Protein AF-B5VZ07-F1 (afdb_monomer)

Structure (mmCIF, N/CA/C/O backbone):
data_AF-B5VZ07-F1
#
_entry.id   AF-B5VZ07-F1
#
loop_
_atom_site.group_PDB
_atom_site.id
_atom_site.type_symbol
_atom_site.label_atom_id
_atom_site.label_alt_id
_atom_site.label_comp_id
_atom_site.label_asym_id
_atom_site.label_entity_id
_atom_site.label_seq_id
_atom_site.pdbx_PDB_ins_code
_atom_site.Cartn_x
_atom_site.Cartn_y
_atom_site.Cartn_z
_atom_site.occupancy
_atom_site.B_iso_or_equiv
_atom_site.auth_seq_id
_atom_site.auth_comp_id
_atom_site.auth_asym_id
_atom_site.auth_atom_id
_atom_site.pdbx_PDB_model_num
ATOM 1 N N . MET A 1 1 ? 18.061 -0.450 3.560 1.00 49.50 1 MET A N 1
ATOM 2 C CA . MET A 1 1 ? 17.497 -1.261 2.457 1.00 49.50 1 MET A CA 1
ATOM 3 C C . MET A 1 1 ? 15.976 -1.449 2.631 1.00 49.50 1 MET A C 1
ATOM 5 O O . MET A 1 1 ? 15.460 -2.517 2.356 1.00 49.50 1 MET A O 1
ATOM 9 N N . THR A 1 2 ? 15.242 -0.421 3.085 1.00 53.69 2 THR A N 1
ATOM 10 C CA . THR A 1 2 ? 13.837 -0.553 3.542 1.00 53.69 2 THR A CA 1
ATOM 11 C C . THR A 1 2 ? 12.856 0.437 2.906 1.00 53.69 2 THR A C 1
ATOM 13 O O . THR A 1 2 ? 11.656 0.211 2.986 1.00 53.69 2 THR A O 1
ATOM 16 N N . ASN A 1 3 ? 13.327 1.498 2.239 1.00 63.03 3 ASN A N 1
ATOM 17 C CA . ASN A 1 3 ? 12.429 2.557 1.763 1.00 63.03 3 ASN A CA 1
ATOM 18 C C . ASN A 1 3 ? 11.584 2.131 0.546 1.00 63.03 3 ASN A C 1
ATOM 20 O O . ASN A 1 3 ? 10.378 2.319 0.532 1.00 63.03 3 ASN A O 1
ATOM 24 N N . ALA A 1 4 ? 12.188 1.434 -0.423 1.00 65.19 4 ALA A N 1
ATOM 25 C CA . ALA A 1 4 ? 11.493 1.016 -1.646 1.00 65.19 4 ALA A CA 1
ATOM 26 C C . ALA A 1 4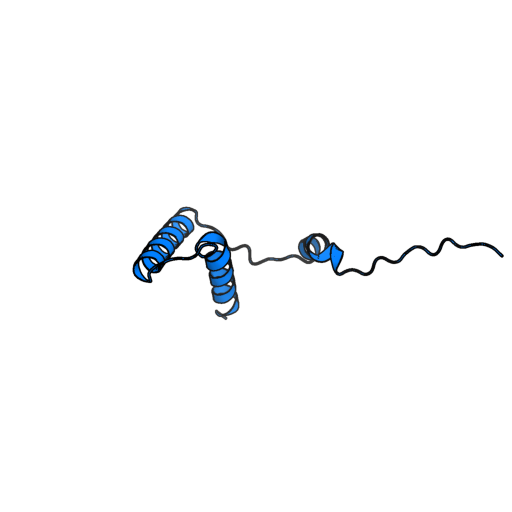 ? 10.319 0.047 -1.392 1.00 65.19 4 ALA A C 1
ATOM 28 O O . ALA A 1 4 ? 9.299 0.097 -2.079 1.00 65.19 4 ALA A O 1
ATOM 29 N N . ILE A 1 5 ? 10.444 -0.827 -0.387 1.00 73.75 5 ILE A N 1
ATOM 30 C CA . ILE A 1 5 ? 9.365 -1.743 0.004 1.00 73.75 5 ILE A CA 1
ATOM 31 C C . ILE A 1 5 ? 8.248 -0.949 0.685 1.00 73.75 5 ILE A C 1
ATOM 33 O O . ILE A 1 5 ? 7.098 -1.073 0.278 1.00 73.75 5 ILE A O 1
ATOM 37 N N . ALA A 1 6 ? 8.590 -0.073 1.638 1.00 73.69 6 ALA A N 1
ATOM 38 C CA . ALA A 1 6 ? 7.617 0.769 2.335 1.00 73.69 6 ALA A CA 1
ATOM 39 C C . ALA A 1 6 ? 6.821 1.674 1.372 1.00 73.69 6 ALA A C 1
ATOM 41 O O . ALA A 1 6 ? 5.599 1.763 1.472 1.00 73.69 6 ALA A O 1
ATOM 42 N N . GLU A 1 7 ? 7.487 2.288 0.392 1.00 77.25 7 GLU A N 1
ATOM 43 C CA . GLU A 1 7 ? 6.845 3.112 -0.642 1.00 77.25 7 GLU A CA 1
ATOM 44 C C . GLU A 1 7 ? 5.891 2.293 -1.527 1.00 77.25 7 GLU A C 1
ATOM 46 O O . GLU A 1 7 ? 4.784 2.735 -1.847 1.00 77.25 7 GLU A O 1
ATOM 51 N N . THR A 1 8 ? 6.284 1.067 -1.883 1.00 78.94 8 THR A N 1
ATOM 52 C CA . THR A 1 8 ? 5.443 0.163 -2.680 1.00 78.94 8 THR A CA 1
ATOM 53 C C . THR A 1 8 ? 4.199 -0.254 -1.900 1.00 78.94 8 THR A C 1
ATOM 55 O O . THR A 1 8 ? 3.088 -0.210 -2.431 1.00 78.94 8 THR A O 1
ATOM 58 N N . GLU A 1 9 ? 4.352 -0.616 -0.626 1.00 77.25 9 GLU A N 1
ATOM 59 C CA . GLU A 1 9 ? 3.221 -0.974 0.232 1.00 77.25 9 GLU A CA 1
ATOM 60 C C . GLU A 1 9 ? 2.263 0.200 0.441 1.00 77.25 9 GLU A C 1
ATOM 62 O O . GLU A 1 9 ? 1.048 0.008 0.356 1.00 77.25 9 GLU A O 1
ATOM 67 N N . LEU A 1 10 ? 2.789 1.417 0.601 1.00 82.06 10 LEU A N 1
ATOM 68 C CA . LEU A 1 10 ? 1.982 2.631 0.715 1.00 82.06 10 LEU A CA 1
ATOM 69 C C . LEU A 1 10 ? 1.187 2.925 -0.567 1.00 82.06 10 LEU A C 1
ATOM 71 O O . LEU A 1 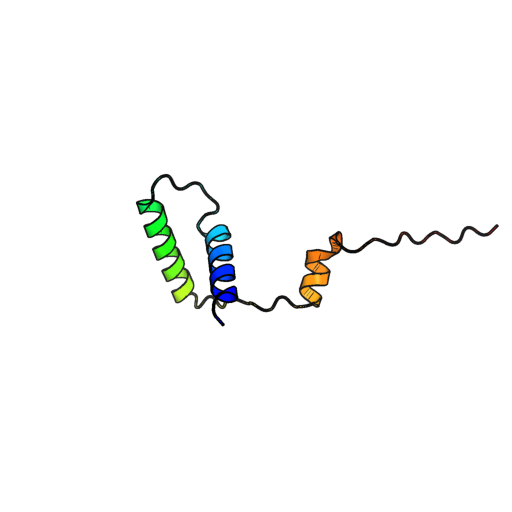10 ? 0.021 3.322 -0.494 1.00 82.06 10 LEU A O 1
ATOM 75 N N . SER A 1 11 ? 1.779 2.702 -1.743 1.00 81.50 11 SER A N 1
ATOM 76 C CA . SER A 1 11 ? 1.087 2.855 -3.030 1.00 81.50 11 SER A CA 1
ATOM 77 C C . SER A 1 11 ? -0.060 1.849 -3.178 1.00 81.50 11 SER A C 1
ATOM 79 O O . SER A 1 11 ? -1.173 2.226 -3.556 1.00 81.50 11 SER A O 1
ATOM 81 N N . VAL A 1 12 ? 0.162 0.583 -2.804 1.00 80.75 12 VAL A N 1
ATOM 82 C CA . VAL A 1 12 ? -0.891 -0.445 -2.853 1.00 80.75 12 VAL A CA 1
ATOM 83 C C . VAL A 1 12 ? -1.999 -0.149 -1.839 1.00 80.75 12 VAL A C 1
ATOM 85 O O . VAL A 1 12 ? -3.174 -0.219 -2.204 1.00 80.75 12 VAL A O 1
ATOM 88 N N . LEU A 1 13 ? -1.655 0.252 -0.610 1.00 84.69 13 LEU A N 1
ATOM 89 C CA . LEU A 1 13 ? -2.628 0.699 0.391 1.00 84.69 13 LEU A CA 1
ATOM 90 C C . LEU A 1 13 ? -3.466 1.865 -0.150 1.00 84.69 13 LEU A C 1
ATOM 92 O O . LEU A 1 13 ? -4.692 1.866 -0.036 1.00 84.69 13 LEU A O 1
ATOM 96 N N . SER A 1 14 ? -2.820 2.828 -0.807 1.00 83.12 14 SER A N 1
ATOM 97 C CA . SER A 1 14 ? -3.501 3.990 -1.379 1.00 83.12 14 SER A CA 1
ATOM 98 C C . SER A 1 14 ? -4.497 3.601 -2.475 1.00 83.12 14 SER A C 1
ATOM 100 O O . SER A 1 14 ? -5.615 4.110 -2.511 1.00 83.12 14 SER A O 1
ATOM 102 N N . GLN A 1 15 ? -4.127 2.660 -3.345 1.00 81.88 15 GLN A N 1
ATOM 103 C CA . GLN A 1 15 ? -4.975 2.216 -4.453 1.00 81.88 15 GLN A CA 1
ATOM 104 C C . GLN A 1 15 ? -6.105 1.270 -4.025 1.00 81.88 15 GLN A C 1
ATOM 106 O O . GLN A 1 15 ? -7.184 1.316 -4.617 1.00 81.88 15 GLN A O 1
ATOM 111 N N . GLN A 1 16 ? -5.865 0.408 -3.035 1.00 79.69 16 GLN A N 1
ATOM 112 C CA . GLN A 1 16 ? -6.816 -0.627 -2.618 1.00 79.69 16 GLN A CA 1
ATOM 113 C C . GLN A 1 16 ? -7.713 -0.178 -1.463 1.00 79.69 16 GLN A C 1
ATOM 115 O O . GLN A 1 16 ? -8.911 -0.444 -1.486 1.00 79.69 16 GLN A O 1
ATOM 120 N N . CYS A 1 17 ? -7.153 0.523 -0.477 1.00 80.75 17 CYS A N 1
ATOM 121 C CA . CYS A 1 17 ? -7.857 0.906 0.745 1.00 80.75 17 CYS A CA 1
ATOM 122 C C . CYS A 1 17 ? -8.296 2.380 0.728 1.00 80.75 17 CYS A C 1
ATOM 124 O O . CYS A 1 17 ? -9.388 2.706 1.196 1.00 80.75 17 CYS A O 1
ATOM 126 N N . LEU A 1 18 ? -7.477 3.281 0.168 1.00 84.25 18 LEU A N 1
ATOM 127 C CA . LEU A 1 18 ? -7.675 4.738 0.289 1.00 84.25 18 LEU A CA 1
ATOM 128 C C . LEU A 1 18 ? -8.184 5.423 -0.986 1.00 84.25 18 LEU A C 1
ATOM 130 O O . LEU A 1 18 ? -8.221 6.649 -1.058 1.00 84.25 18 LEU A O 1
ATOM 134 N N . LYS A 1 19 ? -8.653 4.663 -1.983 1.00 84.00 19 LYS A N 1
ATOM 135 C CA . LYS A 1 19 ? -9.215 5.216 -3.233 1.00 84.00 19 LYS A CA 1
ATOM 136 C C . LYS A 1 19 ? -10.519 6.012 -3.025 1.00 84.00 19 LYS A C 1
ATOM 138 O O . LYS A 1 19 ? -11.045 6.610 -3.961 1.00 84.00 19 LYS A O 1
ATOM 143 N N . ARG A 1 20 ? -11.055 6.024 -1.803 1.00 80.81 20 ARG A N 1
ATOM 144 C CA . ARG A 1 20 ? -12.290 6.708 -1.404 1.00 80.81 20 ARG A CA 1
ATOM 145 C C . ARG A 1 20 ? -12.028 7.697 -0.274 1.00 80.81 20 ARG A C 1
ATOM 147 O O . ARG A 1 20 ? -11.132 7.500 0.542 1.00 80.81 20 ARG A O 1
ATOM 154 N N . ARG A 1 21 ? -12.862 8.736 -0.186 1.00 79.94 21 ARG A N 1
ATOM 155 C CA . ARG A 1 21 ? -12.820 9.680 0.934 1.00 79.94 21 ARG A CA 1
ATOM 156 C C . ARG A 1 21 ? -13.270 8.978 2.216 1.00 79.94 21 ARG A C 1
ATOM 158 O O . ARG A 1 21 ? -14.348 8.389 2.259 1.00 79.94 21 ARG A O 1
ATOM 165 N N . LEU A 1 22 ? -12.447 9.071 3.253 1.00 83.44 22 LEU A N 1
ATOM 166 C CA . LEU A 1 22 ? -12.761 8.618 4.604 1.00 83.44 22 LEU A CA 1
ATOM 167 C C . LEU A 1 22 ? -13.040 9.849 5.468 1.00 83.44 22 LEU A C 1
ATOM 169 O O . LEU A 1 22 ? -12.323 10.844 5.407 1.00 83.44 22 LEU A O 1
ATOM 173 N N . GLU A 1 23 ? -14.136 9.803 6.217 1.00 82.56 23 GLU A N 1
ATOM 174 C CA . GLU A 1 23 ? -14.681 10.960 6.941 1.00 82.56 23 GLU A CA 1
ATOM 175 C C . GLU A 1 23 ? -13.999 11.197 8.294 1.00 82.56 23 GLU A C 1
ATOM 177 O O . GLU A 1 23 ? -14.090 12.292 8.839 1.00 82.56 23 GLU A O 1
ATOM 182 N N . SER A 1 24 ? -13.323 10.179 8.839 1.00 86.38 24 SER A N 1
ATOM 183 C CA . SER A 1 24 ? -12.652 10.243 10.137 1.00 86.38 24 SER A CA 1
ATOM 184 C C . SER A 1 24 ? -11.392 9.378 10.178 1.00 86.38 24 SER A C 1
ATOM 186 O O . SER A 1 24 ? -11.284 8.369 9.474 1.00 86.38 24 SER A O 1
ATOM 188 N N . ALA A 1 25 ? -10.454 9.760 11.049 1.00 85.50 25 ALA A N 1
ATOM 189 C CA . ALA A 1 25 ? -9.235 8.996 11.312 1.00 85.50 25 ALA A CA 1
ATOM 190 C C . ALA A 1 25 ? -9.540 7.598 11.886 1.00 85.50 25 ALA A C 1
ATOM 192 O O . ALA A 1 25 ? -8.910 6.619 11.512 1.00 85.50 25 ALA A O 1
ATOM 193 N N . GLU A 1 26 ? -10.584 7.465 12.702 1.00 87.56 26 GLU A N 1
ATOM 194 C CA . GLU A 1 26 ? -11.005 6.176 13.272 1.00 87.56 26 GLU A CA 1
ATOM 195 C C . GLU A 1 26 ? -11.536 5.192 12.219 1.00 87.56 26 GLU A C 1
ATOM 197 O O . GLU A 1 26 ? -11.414 3.97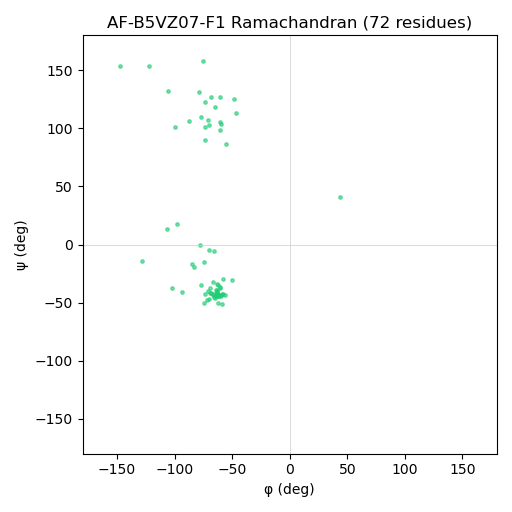6 12.383 1.00 87.56 26 GLU A O 1
ATOM 202 N N . LYS A 1 27 ? -12.175 5.696 11.149 1.00 84.31 27 LYS A N 1
ATOM 203 C CA . LYS A 1 27 ? -12.565 4.867 9.997 1.00 84.31 27 LYS A CA 1
ATOM 204 C C . LYS A 1 27 ? -11.326 4.462 9.201 1.00 84.31 27 LYS A C 1
ATOM 206 O O . LYS A 1 27 ? -11.240 3.317 8.778 1.00 84.31 27 LYS A O 1
ATOM 211 N N . LEU A 1 28 ? -10.370 5.377 9.032 1.00 86.81 28 LEU A N 1
ATOM 212 C CA . LEU A 1 28 ? -9.098 5.096 8.369 1.00 86.81 28 LEU A CA 1
ATOM 213 C C . LEU A 1 28 ? -8.326 3.975 9.075 1.00 86.81 28 LEU A C 1
ATOM 215 O O . LEU A 1 28 ? -7.965 3.001 8.427 1.00 86.81 28 LEU A O 1
ATOM 219 N N . GLU A 1 29 ? -8.129 4.068 10.390 1.00 88.31 29 GLU A N 1
ATOM 220 C CA . GLU A 1 29 ? -7.400 3.049 11.155 1.00 88.31 29 GLU A CA 1
ATOM 221 C C . GLU A 1 29 ? -8.053 1.668 11.054 1.00 88.31 29 GLU A C 1
ATOM 223 O O . GLU A 1 29 ? -7.367 0.678 10.804 1.00 88.31 29 GLU A O 1
ATOM 228 N N . ARG A 1 30 ? -9.383 1.593 11.182 1.00 87.75 30 ARG A N 1
ATOM 229 C CA . ARG A 1 30 ? -10.116 0.322 11.075 1.00 87.75 30 ARG A CA 1
ATOM 230 C C . ARG A 1 30 ? -9.944 -0.342 9.713 1.00 87.75 30 ARG A C 1
ATOM 232 O O . ARG A 1 30 ? -9.723 -1.548 9.649 1.00 87.75 30 ARG A O 1
ATOM 239 N N . GLU A 1 31 ? -10.031 0.435 8.641 1.00 87.62 31 GLU A N 1
ATOM 240 C CA . GLU A 1 31 ? -9.878 -0.068 7.273 1.00 87.62 31 GLU A CA 1
ATOM 241 C C . GLU A 1 31 ? -8.440 -0.508 6.995 1.00 87.62 31 GLU A C 1
ATOM 243 O O . GLU A 1 31 ? -8.231 -1.577 6.430 1.00 87.62 31 GLU A O 1
ATOM 248 N N . VAL A 1 32 ? -7.446 0.259 7.457 1.00 87.44 32 VAL A N 1
ATOM 249 C CA . VAL A 1 32 ? -6.025 -0.099 7.323 1.00 87.44 32 VAL A CA 1
ATOM 250 C C . VAL A 1 32 ? -5.720 -1.399 8.071 1.00 87.44 32 VAL A C 1
ATOM 252 O O . VAL A 1 32 ? -5.051 -2.271 7.521 1.00 87.44 32 VAL A O 1
ATOM 255 N N . VAL A 1 33 ? -6.235 -1.568 9.294 1.00 88.06 33 VAL A N 1
ATOM 256 C CA . VAL A 1 33 ? -6.053 -2.799 10.082 1.00 88.06 33 VAL A CA 1
ATOM 257 C C . VAL A 1 33 ? -6.726 -3.994 9.406 1.00 88.06 33 VAL A C 1
ATOM 259 O O . VAL A 1 33 ? -6.100 -5.047 9.285 1.00 88.06 33 VAL A O 1
ATOM 262 N N . ALA A 1 34 ? -7.964 -3.835 8.932 1.00 88.44 34 ALA A N 1
ATOM 263 C CA . ALA A 1 34 ? -8.678 -4.893 8.219 1.00 88.44 34 ALA A CA 1
ATOM 264 C C . ALA A 1 34 ? -7.955 -5.287 6.919 1.00 88.44 34 ALA A C 1
ATOM 266 O O . ALA A 1 34 ? -7.741 -6.470 6.661 1.00 88.44 34 ALA A O 1
ATOM 267 N N . TRP A 1 35 ? -7.496 -4.301 6.145 1.00 87.06 35 TRP A N 1
ATOM 268 C CA . TRP A 1 35 ? -6.729 -4.522 4.920 1.00 87.06 35 TRP A CA 1
ATOM 269 C C . TRP A 1 35 ? -5.389 -5.217 5.198 1.00 87.06 35 TRP A C 1
ATOM 271 O O . TRP A 1 35 ? -5.018 -6.152 4.490 1.00 87.06 35 TRP A O 1
ATOM 281 N N . GLN A 1 36 ? -4.675 -4.818 6.257 1.00 85.56 36 GLN A N 1
ATOM 282 C CA . GLN A 1 36 ? -3.432 -5.466 6.680 1.00 85.56 36 GLN A CA 1
ATOM 283 C C . GLN A 1 36 ? -3.674 -6.936 7.054 1.00 85.56 36 GLN A C 1
ATOM 285 O O . GLN A 1 36 ? -2.900 -7.802 6.648 1.00 85.56 36 GLN A O 1
ATOM 290 N N . GLN A 1 37 ? -4.741 -7.228 7.807 1.00 85.69 37 GLN A N 1
ATOM 291 C CA . GLN A 1 37 ? -5.113 -8.594 8.192 1.00 85.69 37 GLN A CA 1
ATOM 292 C C . GLN A 1 37 ? -5.445 -9.450 6.969 1.00 85.69 37 GLN A C 1
ATOM 294 O O . GLN A 1 37 ? -4.838 -10.503 6.787 1.00 85.69 37 GLN A O 1
ATOM 299 N N . GLU A 1 38 ? -6.314 -8.963 6.084 1.00 85.19 38 GLU A N 1
ATOM 300 C CA . GLU A 1 38 ? -6.689 -9.658 4.849 1.00 85.19 38 GLU A CA 1
ATOM 301 C C . GLU A 1 38 ? -5.460 -9.952 3.973 1.00 85.19 38 GLU A C 1
ATOM 303 O O . GLU A 1 38 ? -5.302 -11.043 3.419 1.00 85.19 38 GLU A O 1
ATOM 308 N N . ARG A 1 39 ? -4.549 -8.985 3.860 1.00 80.94 39 ARG A N 1
ATOM 309 C CA . ARG A 1 39 ? -3.328 -9.113 3.063 1.00 80.94 39 ARG A CA 1
ATOM 310 C C . ARG A 1 39 ? -2.333 -10.104 3.678 1.00 80.94 39 ARG A C 1
ATOM 312 O O . ARG A 1 39 ? -1.705 -10.869 2.939 1.00 80.94 39 ARG A O 1
ATOM 319 N N . ASN A 1 40 ? -2.230 -10.127 5.008 1.00 82.44 40 ASN A N 1
ATOM 320 C CA . ASN A 1 40 ? -1.431 -11.100 5.752 1.00 82.44 40 ASN A CA 1
ATOM 321 C C . ASN A 1 40 ? -2.003 -12.522 5.611 1.00 82.44 40 ASN A C 1
ATOM 323 O O . ASN A 1 40 ? -1.244 -13.462 5.369 1.00 82.44 40 ASN A O 1
ATOM 327 N N . GLU A 1 41 ? -3.327 -12.685 5.693 1.00 83.25 41 GLU A N 1
ATOM 328 C CA . GLU A 1 41 ? -4.017 -13.970 5.499 1.00 83.25 41 GLU A CA 1
ATOM 329 C C . GLU A 1 41 ? -3.844 -14.503 4.076 1.00 83.25 41 GLU A C 1
ATOM 331 O O . GLU A 1 41 ? -3.525 -15.676 3.874 1.00 83.25 41 GLU A O 1
ATOM 336 N N . LYS A 1 42 ? -3.965 -13.623 3.078 1.00 80.00 42 LYS A N 1
ATOM 337 C CA . LYS A 1 42 ? -3.748 -13.958 1.665 1.00 80.00 42 LYS A CA 1
ATOM 338 C C . LYS A 1 42 ? -2.284 -14.228 1.321 1.00 80.00 42 LYS A C 1
ATOM 340 O O . LYS A 1 42 ? -2.003 -14.575 0.175 1.00 80.00 42 LYS A O 1
ATOM 345 N N . ARG A 1 43 ? -1.354 -14.051 2.275 1.00 74.25 43 ARG A N 1
ATOM 346 C CA . ARG A 1 43 ? 0.102 -14.075 2.048 1.00 74.25 43 ARG A CA 1
ATOM 347 C C . ARG A 1 43 ? 0.468 -13.288 0.795 1.00 74.25 43 ARG A C 1
ATOM 349 O O . ARG A 1 43 ? 1.259 -13.764 -0.019 1.00 74.25 43 ARG A O 1
ATOM 356 N N . ALA A 1 44 ? -0.179 -12.138 0.600 1.00 66.56 44 ALA A N 1
ATOM 357 C CA . ALA A 1 44 ? -0.092 -11.411 -0.653 1.00 66.56 44 ALA A CA 1
ATOM 358 C C . ALA A 1 44 ? 1.370 -11.026 -0.892 1.00 66.56 44 ALA A C 1
ATOM 360 O O . ALA A 1 44 ? 1.919 -10.152 -0.221 1.00 66.56 44 ALA A O 1
ATOM 361 N N . GLN A 1 45 ? 2.019 -11.728 -1.819 1.00 63.91 45 GLN A N 1
ATOM 362 C CA . GLN A 1 45 ? 3.399 -11.456 -2.168 1.00 63.91 45 GLN A CA 1
ATOM 363 C C . GLN A 1 45 ? 3.426 -10.166 -2.975 1.00 63.91 45 GLN A C 1
ATOM 365 O O . GLN A 1 45 ? 2.768 -10.043 -4.010 1.00 63.91 45 GLN A O 1
ATOM 370 N N . VAL A 1 46 ? 4.185 -9.187 -2.492 1.00 62.12 46 VAL A N 1
ATOM 371 C CA . VAL A 1 46 ? 4.488 -7.993 -3.274 1.00 62.12 46 VAL A CA 1
ATOM 372 C C . VAL A 1 46 ? 5.427 -8.424 -4.389 1.00 62.12 46 VAL A C 1
ATOM 374 O O . VAL A 1 46 ? 6.607 -8.661 -4.156 1.00 62.12 46 VAL A O 1
ATOM 377 N N . SER A 1 47 ? 4.904 -8.556 -5.607 1.00 62.28 47 SER A N 1
ATOM 378 C CA . SER A 1 47 ? 5.753 -8.741 -6.782 1.00 62.28 47 SER A CA 1
ATOM 379 C C . SER A 1 47 ? 6.422 -7.408 -7.112 1.00 62.28 47 SER A C 1
ATOM 381 O O . SER A 1 47 ? 5.874 -6.577 -7.829 1.00 62.28 47 SER A O 1
ATOM 383 N N . TRP A 1 48 ? 7.601 -7.180 -6.536 1.00 64.44 48 TRP A N 1
ATOM 384 C CA . TRP A 1 48 ? 8.453 -6.008 -6.783 1.00 64.44 48 TRP A CA 1
ATOM 385 C C . TRP A 1 48 ? 9.243 -6.099 -8.096 1.00 64.44 48 TRP A C 1
ATOM 387 O O . TRP A 1 48 ? 10.012 -5.197 -8.421 1.00 64.44 48 TRP A O 1
ATOM 397 N N . GLN A 1 49 ? 9.091 -7.187 -8.855 1.00 64.75 49 GLN A N 1
ATOM 398 C CA . GLN A 1 49 ? 9.725 -7.323 -10.159 1.00 64.75 49 GLN A CA 1
ATOM 399 C C . GLN A 1 49 ? 8.823 -6.721 -11.234 1.00 64.75 49 GLN A C 1
ATOM 401 O O . GLN A 1 49 ? 7.808 -7.301 -11.606 1.00 64.75 49 GLN A O 1
ATOM 406 N N . PHE A 1 50 ? 9.218 -5.550 -11.726 1.00 71.62 50 PHE A N 1
ATOM 407 C CA . PHE A 1 50 ? 8.711 -4.977 -12.966 1.00 71.62 50 PHE A CA 1
ATOM 408 C C . PHE A 1 50 ? 9.747 -5.263 -14.049 1.00 71.62 50 PHE A C 1
ATOM 410 O O . PHE A 1 50 ? 10.823 -4.658 -14.066 1.00 71.62 50 PHE A O 1
ATOM 417 N N . THR A 1 51 ? 9.487 -6.268 -14.882 1.00 79.19 51 THR A N 1
ATOM 418 C CA . THR A 1 51 ? 10.473 -6.689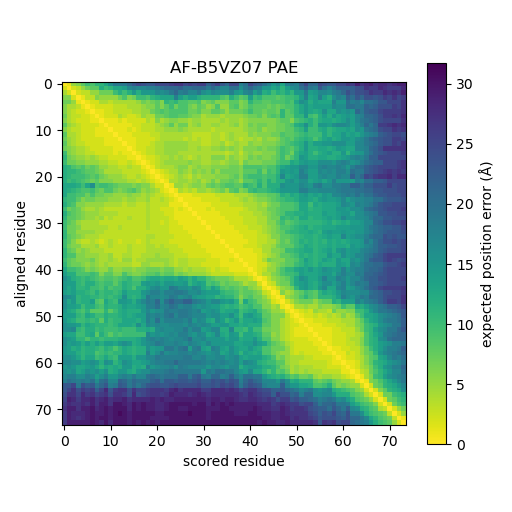 -15.878 1.00 79.19 51 THR A CA 1
ATOM 419 C C . THR A 1 51 ? 10.521 -5.698 -17.039 1.00 79.19 51 THR A C 1
ATOM 421 O O . THR A 1 51 ? 9.574 -4.954 -17.297 1.00 79.19 51 THR A O 1
ATOM 424 N N . THR A 1 52 ? 11.632 -5.682 -17.778 1.00 78.81 52 THR A N 1
ATOM 425 C CA . THR A 1 52 ? 11.740 -4.872 -19.001 1.00 78.81 52 THR A CA 1
ATOM 426 C C . THR A 1 52 ? 10.664 -5.242 -20.027 1.00 78.81 52 THR A C 1
ATOM 428 O O . THR A 1 52 ? 10.227 -4.380 -20.786 1.00 78.81 52 THR A O 1
ATOM 431 N N . GLU A 1 53 ? 10.208 -6.495 -20.033 1.00 83.06 53 GLU A N 1
ATOM 432 C CA . GLU A 1 53 ? 9.134 -6.958 -20.911 1.00 83.06 53 GLU A CA 1
ATOM 433 C C . GLU A 1 53 ? 7.778 -6.364 -20.498 1.00 83.06 53 GLU A C 1
ATOM 435 O O . GLU A 1 53 ? 7.087 -5.761 -21.323 1.00 83.06 53 GLU A O 1
ATOM 440 N N . ASP A 1 54 ? 7.451 -6.399 -19.200 1.00 80.94 54 ASP A N 1
ATOM 441 C CA . ASP A 1 54 ? 6.237 -5.767 -18.658 1.00 80.94 54 ASP A CA 1
ATOM 442 C C . ASP A 1 54 ? 6.232 -4.250 -18.899 1.00 80.94 54 ASP A C 1
ATOM 444 O O . ASP A 1 54 ? 5.193 -3.652 -19.215 1.00 80.94 54 ASP A O 1
ATOM 448 N N . ALA A 1 55 ? 7.409 -3.622 -18.807 1.00 83.25 55 ALA A N 1
ATOM 449 C CA . ALA A 1 55 ? 7.603 -2.209 -19.104 1.00 83.25 55 ALA A CA 1
ATOM 450 C C . ALA A 1 55 ? 7.311 -1.888 -20.573 1.00 83.25 55 ALA A C 1
ATOM 452 O O . ALA A 1 55 ? 6.610 -0.915 -20.848 1.00 83.25 55 ALA A O 1
ATOM 453 N N . ARG A 1 56 ? 7.785 -2.709 -21.521 1.00 83.44 56 ARG A N 1
ATOM 454 C CA . ARG A 1 56 ? 7.531 -2.511 -22.959 1.00 83.44 56 ARG A CA 1
ATOM 455 C C . ARG A 1 56 ? 6.042 -2.542 -23.291 1.00 83.44 56 ARG A C 1
ATOM 457 O O . ARG A 1 56 ? 5.591 -1.751 -24.117 1.00 83.44 56 ARG A O 1
ATOM 464 N N . VAL A 1 57 ? 5.276 -3.410 -22.633 1.00 84.38 57 VAL A N 1
ATOM 465 C CA . VAL A 1 57 ? 3.823 -3.513 -22.836 1.00 84.38 57 VAL A CA 1
ATOM 466 C C . VAL A 1 57 ? 3.087 -2.346 -22.176 1.00 84.38 57 VAL A C 1
ATOM 468 O O . VAL A 1 57 ? 2.283 -1.671 -22.825 1.00 84.38 57 VAL A O 1
ATOM 471 N N . THR A 1 58 ? 3.379 -2.078 -20.903 1.00 82.31 58 THR A N 1
ATOM 472 C CA . THR A 1 58 ? 2.676 -1.066 -20.096 1.00 82.31 58 THR A CA 1
ATOM 473 C C . THR A 1 58 ? 2.984 0.354 -20.573 1.00 82.31 58 THR A C 1
ATOM 475 O O . THR A 1 58 ? 2.084 1.182 -20.701 1.00 82.31 58 THR A O 1
ATOM 478 N N . LEU A 1 59 ? 4.247 0.626 -20.908 1.00 86.19 59 LEU A N 1
ATOM 479 C CA . LEU A 1 59 ? 4.745 1.935 -21.333 1.00 86.19 59 LEU A CA 1
ATOM 480 C C . LEU A 1 59 ? 4.838 2.065 -22.854 1.00 86.19 59 LEU A C 1
ATOM 482 O O . LEU A 1 59 ? 5.495 2.975 -23.356 1.00 86.19 59 LEU A O 1
ATOM 486 N N . ARG A 1 60 ? 4.151 1.199 -23.610 1.00 83.31 60 ARG A N 1
ATOM 487 C CA . ARG A 1 60 ? 4.156 1.223 -25.083 1.00 83.31 60 ARG A CA 1
ATOM 488 C C . ARG A 1 60 ? 3.863 2.610 -25.671 1.00 83.31 60 ARG A C 1
ATOM 490 O O . ARG A 1 60 ? 4.334 2.939 -26.750 1.00 83.31 60 ARG A O 1
ATOM 497 N N . HIS A 1 61 ? 3.070 3.419 -24.964 1.00 81.81 61 HIS A N 1
ATOM 498 C CA . HIS A 1 61 ? 2.672 4.763 -25.382 1.00 81.81 61 HIS A CA 1
ATOM 499 C C . HIS A 1 61 ? 3.790 5.813 -25.248 1.00 81.81 61 HIS A C 1
ATOM 501 O O . HIS A 1 61 ? 3.643 6.906 -25.782 1.00 81.81 61 HIS A O 1
ATOM 507 N N . LEU A 1 62 ? 4.867 5.515 -24.513 1.00 84.50 62 LEU A N 1
ATOM 508 C CA . LEU A 1 62 ? 6.044 6.380 -24.390 1.00 84.50 62 LEU A CA 1
ATOM 509 C C . LEU A 1 62 ? 7.037 6.174 -25.538 1.00 84.50 62 LEU A C 1
ATOM 511 O O . LEU A 1 62 ? 7.909 7.016 -25.739 1.00 84.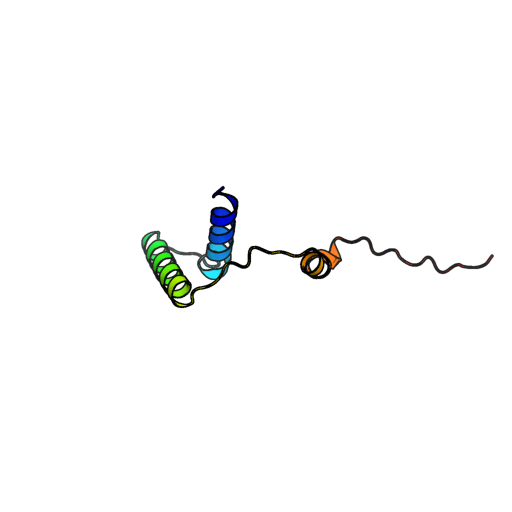50 62 LEU A O 1
ATOM 515 N N . TYR A 1 63 ? 6.926 5.073 -26.287 1.00 82.69 63 TYR A N 1
ATOM 516 C CA . TYR A 1 63 ? 7.809 4.830 -27.418 1.00 82.69 63 TYR A CA 1
ATOM 517 C C . TYR A 1 63 ? 7.363 5.660 -28.628 1.00 82.69 63 TYR A C 1
ATOM 519 O O . TYR A 1 63 ? 6.180 5.630 -28.988 1.00 82.69 63 TYR A O 1
ATOM 527 N N . PRO A 1 64 ? 8.290 6.385 -29.280 1.00 81.62 64 PRO A N 1
ATOM 528 C CA . PRO A 1 64 ? 7.981 7.092 -30.510 1.00 81.62 64 PRO A CA 1
ATOM 529 C C . PRO A 1 64 ? 7.540 6.084 -31.575 1.00 81.62 64 PRO A C 1
ATOM 531 O O . PRO A 1 64 ? 8.226 5.095 -31.839 1.00 81.62 64 PRO A O 1
ATOM 534 N N . ARG A 1 65 ? 6.375 6.326 -32.182 1.00 77.75 65 ARG A N 1
ATOM 535 C CA . ARG A 1 65 ? 5.962 5.603 -33.3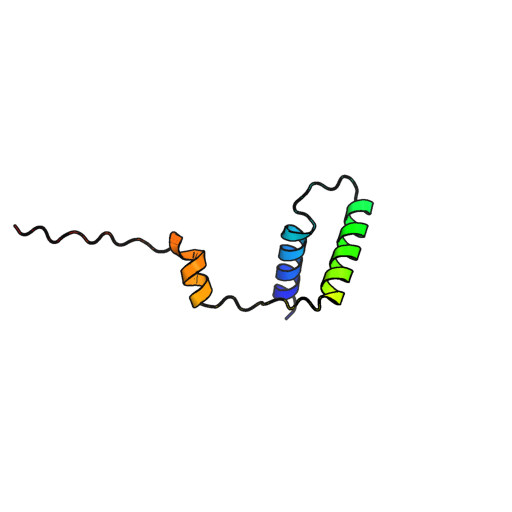86 1.00 77.75 65 ARG A CA 1
ATOM 536 C C . ARG A 1 65 ? 6.733 6.202 -34.548 1.00 77.75 65 ARG A C 1
ATOM 538 O O . ARG A 1 65 ? 6.488 7.343 -34.922 1.00 77.75 65 ARG A O 1
ATOM 545 N N . PHE A 1 66 ? 7.674 5.444 -35.088 1.00 74.62 66 PHE A N 1
ATOM 546 C CA . PHE A 1 66 ? 8.261 5.781 -36.373 1.00 74.62 66 PHE A CA 1
ATOM 547 C C . PHE A 1 66 ? 7.186 5.508 -37.430 1.00 74.62 66 PHE A C 1
ATOM 549 O O . PHE A 1 66 ? 6.826 4.354 -37.655 1.00 74.62 66 PHE A O 1
ATOM 556 N N . GLU A 1 67 ? 6.602 6.560 -38.006 1.00 63.31 67 GLU A N 1
ATOM 557 C CA . GLU A 1 67 ? 5.841 6.416 -39.246 1.00 63.31 67 GLU A CA 1
ATOM 558 C C . GLU A 1 67 ? 6.840 5.982 -40.319 1.00 63.31 67 GLU A C 1
ATOM 560 O O . GLU A 1 67 ? 7.824 6.680 -40.574 1.00 63.31 67 GLU A O 1
ATOM 565 N N . GLU A 1 68 ? 6.636 4.799 -40.903 1.00 61.03 68 GLU A N 1
ATOM 566 C CA . GLU A 1 68 ? 7.346 4.426 -42.119 1.00 61.03 68 GLU A CA 1
ATOM 567 C C . GLU A 1 68 ? 6.981 5.467 -43.173 1.00 61.03 68 GLU A C 1
ATOM 569 O O . GLU A 1 68 ? 5.873 5.472 -43.712 1.00 61.03 68 GLU A O 1
ATOM 574 N N . VAL A 1 69 ? 7.908 6.390 -43.437 1.00 61.88 69 VAL A N 1
ATOM 575 C CA . VAL A 1 69 ? 7.842 7.242 -44.615 1.00 61.88 69 VAL A CA 1
ATOM 576 C C . VAL A 1 69 ? 7.894 6.280 -45.788 1.00 61.88 69 VAL A C 1
ATOM 578 O O . VAL A 1 69 ? 8.963 5.785 -46.145 1.00 61.88 69 VAL A O 1
ATOM 581 N N . SER A 1 70 ? 6.718 5.969 -46.338 1.00 54.62 70 SER A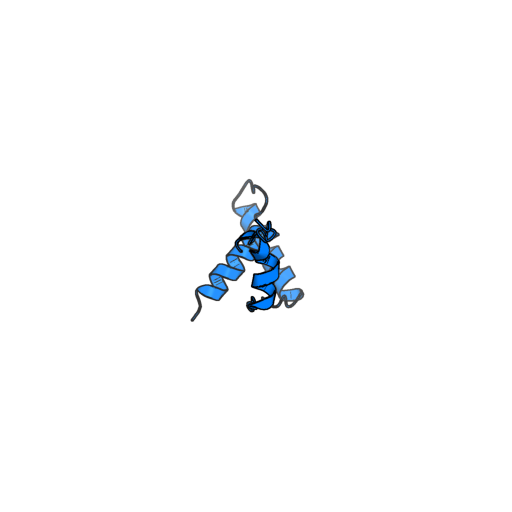 N 1
ATOM 582 C CA . SER A 1 70 ? 6.570 5.246 -47.590 1.00 54.62 70 SER A CA 1
ATOM 583 C C . SER A 1 70 ? 7.534 5.891 -48.569 1.00 54.62 70 SER A C 1
ATOM 585 O O . SER A 1 70 ? 7.379 7.074 -48.892 1.00 54.62 70 SER A O 1
ATOM 587 N N . SER A 1 71 ? 8.551 5.132 -48.965 1.00 54.06 71 SER A N 1
ATOM 588 C CA . SER A 1 71 ? 9.522 5.481 -49.987 1.00 54.06 71 SER A CA 1
ATOM 589 C C . SER A 1 71 ? 8.765 5.816 -51.265 1.00 54.06 71 SER A C 1
ATOM 591 O O . SER A 1 71 ? 8.490 4.950 -52.093 1.00 54.06 71 SER A O 1
ATOM 593 N N . SER A 1 72 ? 8.360 7.076 -51.378 1.00 46.66 72 SER A N 1
ATOM 594 C CA . SER A 1 72 ? 7.812 7.650 -52.589 1.00 46.66 72 SER A CA 1
ATOM 595 C C . SER A 1 72 ?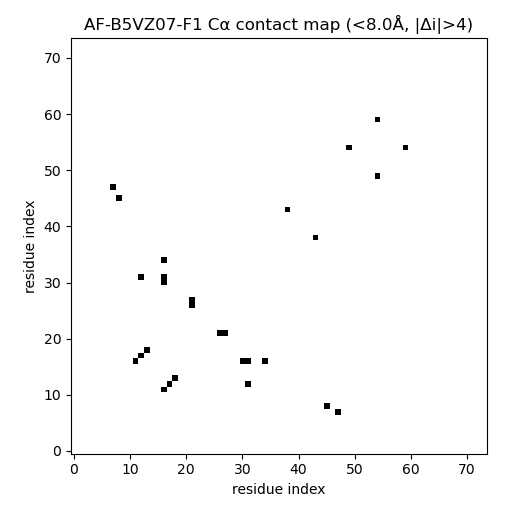 9.000 7.831 -53.509 1.00 46.66 72 SER A C 1
ATOM 597 O O . SER A 1 72 ? 9.815 8.731 -53.320 1.00 46.66 72 SER A O 1
ATOM 599 N N . SER A 1 73 ? 9.132 6.896 -54.445 1.00 46.81 73 SER A N 1
ATOM 600 C CA . SER A 1 73 ? 9.956 7.063 -55.629 1.00 46.81 73 SER A CA 1
ATOM 601 C C . SER A 1 73 ? 9.647 8.413 -56.273 1.00 46.81 73 SER A C 1
ATOM 603 O O . SER A 1 73 ? 8.491 8.693 -56.589 1.00 46.81 73 SER A O 1
ATOM 605 N N . ASN A 1 74 ? 10.683 9.220 -56.472 1.00 45.03 74 ASN A N 1
ATOM 606 C CA . ASN A 1 74 ? 10.771 10.172 -57.570 1.00 45.03 74 ASN A CA 1
ATOM 607 C C . ASN A 1 74 ? 12.239 10.329 -57.955 1.00 45.03 74 ASN A C 1
ATOM 609 O O . ASN A 1 74 ? 13.063 10.481 -57.024 1.00 45.03 74 ASN A O 1
#

pLDDT: mean 76.5, std 11.44, range [45.03, 88.44]

Organism: NCBI:txid513049

Solvent-accessible surface area (backbone atoms only — not comparable to full-atom values): 4844 Å² total; per-residue (Å²): 145,58,64,73,60,55,53,51,53,52,52,50,45,42,66,75,72,51,72,58,93,71,95,45,70,70,59,48,53,53,51,52,52,51,51,51,50,53,40,59,73,65,59,63,73,81,78,82,77,78,47,73,67,57,43,52,66,75,48,48,84,75,53,84,79,78,75,78,76,72,83,74,86,128

Radius of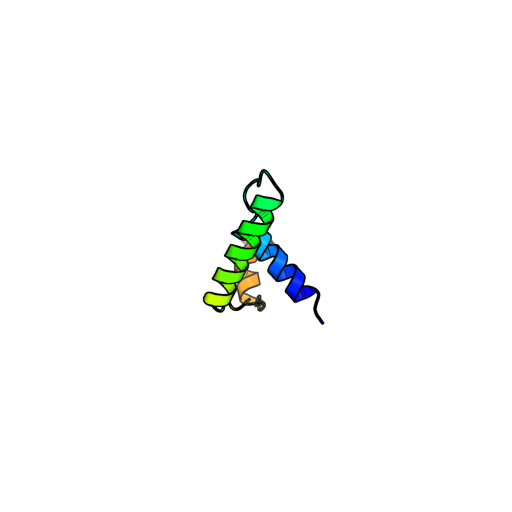 gyration: 21.02 Å; Cα contacts (8 Å, |Δi|>4): 14; chains: 1; bounding box: 32×25×71 Å

Mean predicted aligned error: 12.11 Å

Foldseek 3Di:
DPDVVVVLVVVCCCVPQVVDDDPDPVSVVVSSVVVVVVCVVVVPDDPPDDDPVVCCVVVVVVDDDDDPPPPDDD

Secondary structure (DSSP, 8-state):
--HHHHHHHHHHHHHHTSSS--S-HHHHHHHHHHHHHHHHHTT--------HHHHHHHTGGGS-----------

Sequence (74 aa):
MTNAIAETELSVLSQQCLKRRLESAEKLEREVVAWQQERNEKRAQVSWQFTTEDARVTLRHLYPRFEEVSSSSN